Protein AF-A0A958WD25-F1 (afdb_monomer_lite)

Radius of gyration: 37.06 Å; chains: 1; bounding box: 104×36×91 Å

Sequence (159 aa):
MLRLSLKPQLQIPRFRPNVIAIINFVALLALTCYFSIAQYRATADREFLMAQALVNEARTDIQEAISYSISATELLSFFVQEDDDALTEFDSMAKRILKVQKHIDALQLLPDGVICCVYPLEGNQSVVGYNILEDPNHRKDALQAIGRKQLFFSGPLTL

pLDDT: mean 87.47, std 11.82, range [40.22, 96.31]

Secondary structure (DSSP, 8-state):
-----PPPP-------HHHHHHHHHHHHHHHHHHHHHHHHHHHHHHHHHHHHHHHHHHHHHHHHHHHHHHHHHHHHHHHHHH-TTTTTSHHHHHHHHHHH-TT-S-EEE-GGGB--EEES-TTTGGGTT-BTTT-HHHHHHHHHHHHHTS---------

Foldseek 3Di:
DDDDDDDDDPPPPPPDPVVVVVVVVVVVVVVVVVVVVVVVVVVVVVVVVVVVVVVVVVVVLVVLLVVLVQVLVVQLVVLVVPDPCCLVCVAVSQVVSCVVRVNDPKDFDQVVQATCDMPPCVVVVVRHRPRQCPDPVRNVQVVVCVVVVDDGDDDDDDD

Structure (mmCIF, N/CA/C/O backbone):
data_AF-A0A958WD25-F1
#
_entry.id   AF-A0A958WD25-F1
#
loop_
_atom_site.group_PDB
_atom_site.id
_atom_site.type_symbol
_atom_site.label_atom_id
_atom_site.label_alt_id
_atom_site.label_comp_id
_atom_site.label_asym_id
_atom_site.label_entity_id
_atom_site.label_seq_id
_atom_site.pdbx_PDB_ins_code
_atom_site.Cartn_x
_atom_site.Cartn_y
_atom_site.Cartn_z
_atom_site.occupancy
_atom_site.B_iso_or_equiv
_atom_site.auth_seq_id
_atom_site.auth_comp_id
_atom_site.auth_asym_id
_atom_site.auth_atom_id
_atom_site.pdbx_PDB_model_num
ATOM 1 N N . MET A 1 1 ? 82.375 16.725 -55.576 1.00 43.03 1 MET A N 1
ATOM 2 C CA . MET A 1 1 ? 81.414 17.856 -55.595 1.00 43.03 1 MET A CA 1
ATOM 3 C C . MET A 1 1 ? 80.475 17.578 -56.767 1.00 43.03 1 MET A C 1
ATOM 5 O O . MET A 1 1 ? 80.998 17.459 -57.854 1.00 43.03 1 MET A O 1
ATOM 9 N N . LEU A 1 2 ? 79.176 17.283 -56.682 1.00 41.56 2 LEU A N 1
ATOM 10 C CA . LEU A 1 2 ? 78.090 17.604 -55.751 1.00 41.56 2 LEU A CA 1
ATOM 11 C C . LEU A 1 2 ? 77.167 16.372 -55.561 1.00 41.56 2 LEU A C 1
ATOM 13 O O . LEU A 1 2 ? 77.059 15.530 -56.448 1.00 41.56 2 LEU A O 1
ATOM 17 N N . ARG A 1 3 ? 76.498 16.304 -54.402 1.00 40.22 3 ARG A N 1
ATOM 18 C CA . ARG A 1 3 ? 75.480 15.305 -54.015 1.00 40.22 3 ARG A CA 1
ATOM 19 C C . ARG A 1 3 ? 74.254 15.393 -54.941 1.00 40.22 3 ARG A C 1
ATOM 21 O O . ARG A 1 3 ? 73.832 16.493 -55.265 1.00 40.22 3 ARG A O 1
ATOM 28 N N . LEU A 1 4 ? 73.766 14.300 -55.524 1.00 48.25 4 LEU A N 1
ATOM 29 C CA . LEU A 1 4 ? 73.003 13.175 -54.957 1.00 48.25 4 LEU A CA 1
ATOM 30 C C . LEU A 1 4 ? 71.545 13.514 -54.574 1.00 48.25 4 LEU A C 1
ATOM 32 O O . LEU A 1 4 ? 71.280 14.121 -53.541 1.00 48.25 4 LEU A O 1
ATOM 36 N N . SER A 1 5 ? 70.651 12.927 -55.378 1.00 49.62 5 SER A N 1
ATOM 37 C CA . SER A 1 5 ? 69.355 12.338 -55.017 1.00 49.62 5 SER A CA 1
ATOM 38 C C . SER A 1 5 ? 68.131 13.258 -54.879 1.00 49.62 5 SER A C 1
ATOM 40 O O . SER A 1 5 ? 67.702 13.608 -53.781 1.00 49.62 5 SER A O 1
ATOM 42 N N . LEU A 1 6 ? 67.485 13.550 -56.018 1.00 53.12 6 LEU A N 1
ATOM 43 C CA . LEU A 1 6 ? 66.044 13.813 -56.039 1.00 53.12 6 LEU A CA 1
ATOM 44 C C . LEU A 1 6 ? 65.299 12.493 -55.776 1.00 53.12 6 LEU A C 1
ATOM 46 O O . LEU A 1 6 ? 65.474 11.513 -56.499 1.00 53.12 6 LEU A O 1
ATOM 50 N N . LYS A 1 7 ? 64.482 12.494 -54.716 1.00 56.75 7 LYS A N 1
ATOM 51 C CA . LYS A 1 7 ? 63.591 11.403 -54.291 1.00 56.75 7 LYS A CA 1
ATOM 52 C C . LYS A 1 7 ? 62.716 10.876 -55.443 1.00 56.75 7 LYS A C 1
ATOM 54 O O . LYS A 1 7 ? 62.313 11.659 -56.304 1.00 56.75 7 LYS A O 1
ATOM 59 N N . PRO A 1 8 ? 62.358 9.578 -55.423 1.00 54.41 8 PRO A N 1
ATOM 60 C CA . PRO A 1 8 ? 61.499 8.990 -56.437 1.00 54.41 8 PRO A CA 1
ATOM 61 C C . PRO A 1 8 ? 60.116 9.635 -56.362 1.00 54.41 8 PRO A C 1
ATOM 63 O O . PRO A 1 8 ? 59.574 9.855 -55.276 1.00 54.41 8 PRO A O 1
ATOM 66 N N . GLN A 1 9 ? 59.562 9.956 -57.529 1.00 54.12 9 GLN A N 1
ATOM 67 C CA . GLN A 1 9 ? 58.182 10.398 -57.652 1.00 54.12 9 GLN A CA 1
ATOM 68 C C . GLN A 1 9 ? 57.279 9.341 -57.010 1.00 54.12 9 GLN A C 1
ATOM 70 O O . GLN A 1 9 ? 57.337 8.169 -57.387 1.00 54.12 9 GLN A O 1
ATOM 75 N N . LEU A 1 10 ? 56.471 9.748 -56.025 1.00 56.00 10 LEU A N 1
ATOM 76 C CA . LEU A 1 10 ? 55.397 8.916 -55.497 1.00 56.00 10 LEU A CA 1
ATOM 77 C C . LEU A 1 10 ? 54.502 8.521 -56.677 1.00 56.00 10 LEU A C 1
ATOM 79 O O . LEU A 1 10 ? 53.733 9.338 -57.183 1.00 56.00 10 LEU A O 1
ATOM 83 N N . GLN A 1 11 ? 54.609 7.270 -57.118 1.00 56.62 11 GLN A N 1
ATOM 84 C CA . GLN A 1 11 ? 53.613 6.656 -57.981 1.00 56.62 11 GLN A CA 1
ATOM 85 C C . GLN A 1 11 ? 52.340 6.515 -57.153 1.00 56.62 11 GLN A C 1
ATOM 87 O O . GLN A 1 11 ? 52.151 5.536 -56.436 1.00 56.62 11 GLN A O 1
ATOM 92 N N . ILE A 1 12 ? 51.483 7.534 -57.215 1.00 61.78 12 ILE A N 1
ATOM 93 C CA . ILE A 1 12 ? 50.121 7.421 -56.712 1.00 61.78 12 ILE A CA 1
ATOM 94 C C . ILE A 1 12 ? 49.458 6.357 -57.595 1.00 61.78 12 ILE A C 1
ATOM 96 O O . ILE A 1 12 ? 49.406 6.537 -58.818 1.00 61.78 12 ILE A O 1
ATOM 100 N N . PRO A 1 13 ? 49.013 5.224 -57.031 1.00 63.22 13 PRO A N 1
ATOM 101 C CA . PRO A 1 13 ? 48.383 4.174 -57.811 1.00 63.22 13 PRO A CA 1
ATOM 102 C C . PRO A 1 13 ? 47.208 4.775 -58.582 1.00 63.22 13 PRO A C 1
ATOM 104 O O . PRO A 1 13 ? 46.351 5.454 -58.015 1.00 63.22 13 PRO A O 1
ATOM 107 N N . ARG A 1 14 ? 47.189 4.550 -59.898 1.00 65.25 14 ARG A N 1
ATOM 108 C CA . ARG A 1 14 ? 46.168 5.047 -60.828 1.00 65.25 14 ARG A CA 1
ATOM 109 C C . ARG A 1 14 ? 44.884 4.235 -60.645 1.00 65.25 14 ARG A C 1
ATOM 111 O O . ARG A 1 14 ? 44.474 3.475 -61.519 1.00 65.25 14 ARG A O 1
ATOM 118 N N . PHE A 1 15 ? 44.286 4.340 -59.462 1.00 62.81 15 PHE A N 1
ATOM 119 C CA . PHE A 1 15 ? 43.002 3.734 -59.154 1.00 62.81 15 PHE A CA 1
ATOM 120 C C . PHE A 1 15 ? 41.943 4.346 -60.065 1.00 62.81 15 PHE A C 1
ATOM 122 O O . PHE A 1 15 ? 41.863 5.564 -60.233 1.00 62.81 15 PHE A O 1
ATOM 129 N N . ARG A 1 16 ? 41.132 3.488 -60.690 1.00 80.25 16 ARG A N 1
ATOM 130 C CA . ARG A 1 16 ? 39.997 3.946 -61.490 1.00 80.25 16 ARG A CA 1
ATOM 131 C C . ARG A 1 16 ? 39.049 4.720 -60.563 1.00 80.25 16 ARG A C 1
ATOM 133 O O . ARG A 1 16 ? 38.659 4.155 -59.541 1.00 80.25 16 ARG A O 1
ATOM 140 N N . PRO A 1 17 ? 38.655 5.960 -60.901 1.00 83.69 17 PRO A N 1
ATOM 141 C CA . PRO A 1 17 ? 37.882 6.829 -60.005 1.00 83.69 17 PRO A CA 1
ATOM 142 C C . PRO A 1 17 ? 36.583 6.168 -59.516 1.00 83.69 17 PRO A C 1
ATOM 144 O O . PRO A 1 17 ? 36.199 6.322 -58.360 1.00 83.69 17 PRO A O 1
ATOM 147 N N . ASN A 1 18 ? 35.975 5.325 -60.353 1.00 85.38 18 ASN A N 1
ATOM 148 C CA . ASN A 1 18 ? 34.765 4.574 -60.021 1.00 85.38 18 ASN A CA 1
ATOM 149 C C . ASN A 1 18 ? 34.967 3.577 -58.863 1.00 85.38 18 ASN A C 1
ATOM 151 O O . ASN A 1 18 ? 34.045 3.348 -58.090 1.00 85.38 18 ASN A O 1
ATOM 155 N N . VAL A 1 19 ? 36.163 2.996 -58.709 1.00 89.06 19 VAL A N 1
ATOM 156 C CA . VAL A 1 19 ? 36.453 2.015 -57.646 1.00 89.06 19 VAL A CA 1
ATOM 157 C C . VAL A 1 19 ? 36.514 2.699 -56.281 1.00 89.06 19 VAL A C 1
ATOM 159 O O . VAL A 1 19 ? 35.949 2.192 -55.317 1.00 89.06 19 VAL A O 1
ATOM 162 N N . ILE A 1 20 ? 37.138 3.878 -56.203 1.00 89.25 20 ILE A N 1
ATOM 163 C CA . ILE A 1 20 ? 37.217 4.666 -54.963 1.00 89.25 20 ILE A CA 1
ATOM 164 C C . ILE A 1 20 ? 35.813 5.108 -54.527 1.00 89.25 20 ILE A C 1
ATOM 166 O O . ILE A 1 20 ? 35.475 5.011 -53.349 1.00 89.25 20 ILE A O 1
ATOM 170 N N . ALA A 1 21 ? 34.975 5.531 -55.480 1.00 90.12 21 ALA A N 1
ATOM 171 C CA . ALA A 1 21 ? 33.593 5.917 -55.208 1.00 90.12 21 ALA A CA 1
ATOM 172 C C . ALA A 1 21 ? 32.761 4.752 -54.646 1.00 90.12 21 ALA A C 1
ATOM 174 O O . ALA A 1 21 ? 32.042 4.939 -53.667 1.00 90.12 21 ALA A O 1
ATOM 175 N N . ILE A 1 22 ? 32.900 3.546 -55.212 1.00 94.25 22 ILE A N 1
ATOM 176 C CA . ILE A 1 22 ? 32.208 2.345 -54.719 1.00 94.25 22 ILE A CA 1
ATOM 177 C C . ILE A 1 22 ? 32.667 1.995 -53.301 1.00 94.25 22 ILE A C 1
ATOM 179 O O . ILE A 1 22 ? 31.828 1.746 -52.442 1.00 94.25 22 ILE A O 1
ATOM 183 N N . ILE A 1 23 ? 33.976 2.016 -53.029 1.00 93.69 23 ILE A N 1
ATOM 184 C CA . ILE A 1 23 ? 34.504 1.722 -51.687 1.00 93.69 23 ILE A CA 1
ATOM 185 C C . ILE A 1 23 ? 33.957 2.721 -50.665 1.00 93.69 23 ILE A C 1
ATOM 187 O O . ILE A 1 23 ? 33.486 2.312 -49.607 1.00 93.69 23 ILE A O 1
ATOM 191 N N . ASN A 1 24 ? 33.968 4.016 -50.990 1.00 93.94 24 ASN A N 1
ATOM 192 C CA . ASN A 1 24 ? 33.431 5.045 -50.104 1.00 93.94 24 ASN A CA 1
ATOM 193 C C . ASN A 1 24 ? 31.926 4.857 -49.860 1.00 93.94 24 ASN A C 1
ATOM 195 O O . ASN A 1 24 ? 31.469 4.929 -48.724 1.00 93.94 24 ASN A O 1
ATOM 199 N N . PHE A 1 25 ? 31.160 4.556 -50.911 1.00 95.12 25 PHE A N 1
ATOM 200 C CA . PHE A 1 25 ? 29.731 4.281 -50.794 1.00 95.12 25 PHE A CA 1
ATOM 201 C C . PHE A 1 25 ? 29.451 3.074 -49.888 1.00 95.12 25 PHE A C 1
ATOM 203 O O . PHE A 1 25 ? 28.624 3.166 -48.985 1.00 95.12 25 PHE A O 1
ATOM 210 N N . VAL A 1 26 ? 30.178 1.968 -50.073 1.00 96.31 26 VAL A N 1
ATOM 211 C CA . VAL A 1 26 ? 30.036 0.761 -49.243 1.00 96.31 26 VAL A CA 1
ATOM 212 C C . VAL A 1 26 ? 30.446 1.031 -47.794 1.00 96.31 26 VAL A C 1
ATOM 214 O O . VAL A 1 26 ? 29.763 0.574 -46.882 1.00 96.31 26 VAL A O 1
ATOM 217 N N . ALA A 1 27 ? 31.509 1.804 -47.561 1.00 95.56 27 ALA A N 1
ATOM 218 C CA . ALA A 1 27 ? 31.947 2.168 -46.215 1.00 95.56 27 ALA A CA 1
ATOM 219 C C . ALA A 1 27 ? 30.899 3.022 -45.480 1.00 95.56 27 ALA A C 1
ATOM 221 O O . ALA A 1 27 ? 30.571 2.739 -44.327 1.00 95.56 27 ALA A O 1
ATOM 222 N N . LEU A 1 28 ? 30.325 4.023 -46.156 1.00 95.69 28 LEU A N 1
ATOM 223 C CA . LEU A 1 28 ? 29.243 4.844 -45.605 1.00 95.69 28 LEU A CA 1
ATOM 224 C C . LEU A 1 28 ? 27.984 4.008 -45.334 1.00 95.69 28 LEU A C 1
ATOM 226 O O . LEU A 1 28 ? 27.371 4.135 -44.272 1.00 95.69 28 LEU A O 1
ATOM 230 N N . LEU A 1 29 ? 27.625 3.105 -46.249 1.00 96.06 29 LEU A N 1
ATOM 231 C CA . LEU A 1 29 ? 26.484 2.207 -46.078 1.00 96.06 29 LEU A CA 1
ATOM 232 C C . LEU A 1 29 ? 26.690 1.268 -44.882 1.00 96.06 29 LEU A C 1
ATOM 234 O O . LEU A 1 29 ? 25.804 1.145 -44.040 1.00 96.06 29 LEU A O 1
ATOM 238 N N . ALA A 1 30 ? 27.872 0.667 -44.741 1.00 95.88 30 ALA A N 1
ATOM 239 C CA . ALA A 1 30 ? 28.193 -0.191 -43.605 1.00 95.88 30 ALA A CA 1
ATOM 240 C C . ALA A 1 30 ? 28.126 0.569 -42.270 1.00 95.88 30 ALA A C 1
ATOM 242 O O . ALA A 1 30 ? 27.564 0.057 -41.303 1.00 95.88 30 ALA A O 1
ATOM 243 N N . LEU A 1 31 ? 28.630 1.807 -42.226 1.00 96.25 31 LEU A N 1
ATOM 244 C CA . LEU A 1 31 ? 28.580 2.648 -41.030 1.00 96.25 31 LEU A CA 1
ATOM 245 C C . LEU A 1 31 ? 27.133 2.978 -40.634 1.00 96.25 31 LEU A C 1
ATOM 247 O O . LEU A 1 31 ? 26.758 2.816 -39.474 1.00 96.25 31 LEU A O 1
ATOM 251 N N . THR A 1 32 ? 26.305 3.407 -41.591 1.00 95.12 32 THR A N 1
ATOM 252 C CA . THR A 1 32 ? 24.884 3.706 -41.332 1.00 95.12 32 THR A CA 1
ATOM 253 C C . THR A 1 32 ? 24.108 2.466 -40.893 1.00 95.12 32 THR A C 1
ATOM 255 O O . THR A 1 32 ? 23.334 2.542 -39.941 1.00 95.12 32 THR A O 1
ATOM 258 N N . CYS A 1 33 ? 24.364 1.311 -41.513 1.00 95.50 33 CYS A N 1
ATOM 259 C CA . CYS A 1 33 ? 23.768 0.038 -41.119 1.00 95.50 33 CYS A CA 1
ATOM 260 C C . CYS A 1 33 ? 24.174 -0.353 -39.690 1.00 95.50 33 CYS A C 1
ATOM 262 O O . CYS A 1 33 ? 23.315 -0.693 -38.877 1.00 95.50 33 CYS A O 1
ATOM 264 N N . TYR A 1 34 ? 25.458 -0.212 -39.346 1.00 96.12 34 TYR A N 1
ATOM 265 C CA . TYR A 1 34 ? 25.959 -0.461 -37.996 1.00 96.12 34 TYR A CA 1
ATOM 266 C C . TYR A 1 34 ? 25.281 0.439 -36.954 1.00 96.12 34 TYR A C 1
ATOM 268 O O . TYR A 1 34 ? 24.759 -0.065 -35.959 1.00 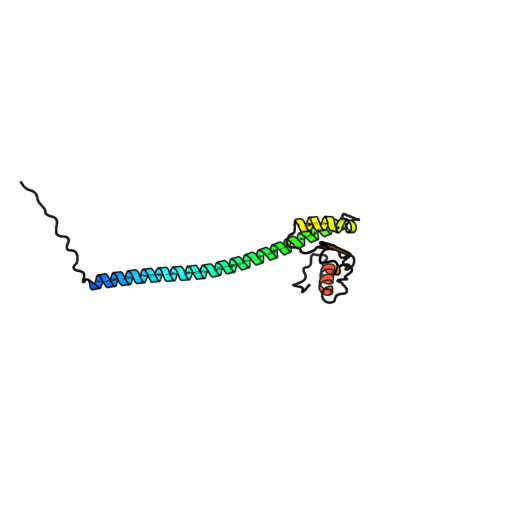96.12 34 TYR A O 1
ATOM 276 N N . PHE A 1 35 ? 25.221 1.755 -37.194 1.00 95.31 35 PHE A N 1
ATOM 277 C CA . PHE A 1 35 ? 24.535 2.687 -36.294 1.00 95.31 35 PHE A CA 1
ATOM 278 C C . PHE A 1 35 ? 23.040 2.386 -36.174 1.00 95.31 35 PHE A C 1
ATOM 280 O O . PHE A 1 35 ? 22.500 2.451 -35.072 1.00 95.31 35 PHE A O 1
ATOM 287 N N . SER A 1 36 ? 22.374 2.032 -37.275 1.00 93.06 36 SER A N 1
ATOM 288 C CA . SER A 1 36 ? 20.948 1.697 -37.277 1.00 93.06 36 SER A CA 1
ATOM 289 C C . SER A 1 36 ? 20.655 0.456 -36.429 1.00 93.06 36 SER A C 1
ATOM 291 O O . SER A 1 36 ? 19.761 0.494 -35.585 1.00 93.06 36 SER A O 1
ATOM 293 N N . ILE A 1 37 ? 21.457 -0.607 -36.562 1.00 93.44 37 ILE A N 1
ATOM 294 C CA . ILE A 1 37 ? 21.327 -1.819 -35.740 1.00 93.44 37 ILE A CA 1
ATOM 295 C C . ILE A 1 37 ? 21.628 -1.510 -34.271 1.00 93.44 37 ILE A C 1
ATOM 297 O O . ILE A 1 37 ? 20.886 -1.940 -33.390 1.00 93.44 37 ILE A O 1
ATOM 301 N N . ALA A 1 38 ? 22.694 -0.756 -33.987 1.00 92.56 38 ALA A N 1
ATOM 302 C CA . ALA A 1 38 ? 23.051 -0.381 -32.622 1.00 92.56 38 ALA A CA 1
ATOM 303 C C . ALA A 1 38 ? 21.934 0.426 -31.940 1.00 92.56 38 ALA A C 1
ATOM 305 O O . ALA A 1 38 ? 21.588 0.141 -30.794 1.00 92.56 38 ALA A O 1
ATOM 306 N N . GLN A 1 39 ? 21.327 1.383 -32.650 1.00 91.75 39 GLN A N 1
ATOM 307 C CA . GLN A 1 39 ? 20.189 2.142 -32.135 1.00 91.75 39 GLN A CA 1
ATOM 308 C C . GLN A 1 39 ? 18.950 1.271 -31.936 1.00 91.75 39 GLN A C 1
ATOM 310 O O . GLN A 1 39 ? 18.317 1.368 -30.892 1.00 91.75 39 GLN A O 1
ATOM 315 N N . TYR A 1 40 ? 18.628 0.392 -32.888 1.00 91.62 40 TYR A N 1
ATOM 316 C CA . TYR A 1 40 ? 17.490 -0.519 -32.759 1.00 91.62 40 TYR A CA 1
ATOM 317 C C . TYR A 1 40 ? 17.610 -1.404 -31.510 1.00 91.62 40 TYR A C 1
ATOM 319 O O . TYR A 1 40 ? 16.665 -1.509 -30.731 1.00 91.62 40 TYR A O 1
ATOM 327 N N . ARG A 1 41 ? 18.797 -1.981 -31.275 1.00 89.12 41 ARG A N 1
ATOM 328 C CA . ARG A 1 41 ? 19.069 -2.790 -30.075 1.00 89.12 41 ARG A CA 1
ATOM 329 C C . ARG A 1 41 ? 18.946 -1.961 -28.798 1.00 89.12 41 ARG A C 1
ATOM 331 O O . ARG A 1 41 ? 18.273 -2.387 -27.871 1.00 89.12 41 ARG A O 1
ATOM 338 N N . ALA A 1 42 ? 19.512 -0.752 -28.783 1.00 90.00 42 ALA A N 1
ATOM 339 C CA . ALA A 1 42 ? 19.423 0.139 -27.629 1.00 90.00 42 ALA A CA 1
ATOM 340 C C . ALA A 1 42 ? 17.976 0.541 -27.293 1.00 90.00 42 ALA A C 1
ATOM 342 O O . ALA A 1 42 ? 17.642 0.679 -26.119 1.00 90.00 42 ALA A O 1
ATOM 343 N N . THR A 1 43 ? 17.114 0.733 -28.294 1.00 89.06 43 THR A N 1
ATOM 344 C CA . THR A 1 43 ? 15.693 1.034 -28.068 1.00 89.06 43 THR A CA 1
ATOM 345 C C . THR A 1 43 ? 14.953 -0.171 -27.494 1.00 89.06 43 THR A C 1
ATOM 347 O O . THR A 1 43 ? 14.255 -0.018 -26.497 1.00 89.06 43 THR A O 1
ATOM 350 N N . ALA A 1 44 ? 15.162 -1.367 -28.051 1.00 90.75 44 ALA A N 1
ATOM 351 C CA . ALA A 1 44 ? 14.547 -2.592 -27.537 1.00 90.75 44 ALA A CA 1
ATOM 352 C C . ALA A 1 44 ? 14.958 -2.882 -26.078 1.00 90.75 44 ALA A C 1
ATOM 354 O O . ALA A 1 44 ? 14.112 -3.196 -25.241 1.00 90.75 44 ALA A O 1
ATOM 355 N N . ASP A 1 45 ? 16.240 -2.700 -25.747 1.00 91.31 45 ASP A N 1
ATOM 356 C CA . ASP A 1 45 ? 16.739 -2.872 -24.378 1.00 91.31 45 ASP A CA 1
ATOM 357 C C . ASP A 1 45 ? 16.133 -1.834 -23.419 1.00 91.31 45 ASP A C 1
ATOM 359 O O . ASP A 1 45 ? 15.798 -2.156 -22.280 1.00 91.31 45 ASP A O 1
ATOM 363 N N . ARG A 1 46 ? 15.942 -0.586 -23.872 1.00 90.44 46 ARG A N 1
ATOM 364 C CA . ARG A 1 46 ? 15.305 0.469 -23.066 1.00 90.44 46 ARG A CA 1
ATOM 365 C C . ARG A 1 46 ? 13.857 0.148 -22.733 1.00 90.44 46 ARG A C 1
ATOM 367 O O . ARG A 1 46 ? 13.476 0.315 -21.580 1.00 90.44 46 ARG A O 1
ATOM 374 N N . GLU A 1 47 ? 13.071 -0.312 -23.702 1.00 91.69 47 GLU A N 1
ATOM 375 C CA . GLU A 1 47 ? 11.675 -0.698 -23.461 1.00 91.69 47 GLU A CA 1
ATOM 376 C C . GLU A 1 47 ? 11.586 -1.820 -22.422 1.00 91.69 47 GLU A C 1
ATOM 378 O O . GLU A 1 47 ? 10.799 -1.741 -21.478 1.00 91.69 47 GLU A O 1
ATOM 383 N N . PHE A 1 48 ? 12.459 -2.823 -22.532 1.00 90.88 48 PHE A N 1
ATOM 384 C CA . PHE A 1 48 ? 12.525 -3.919 -21.571 1.00 90.88 48 PHE A CA 1
ATOM 385 C C . PHE A 1 48 ? 12.937 -3.455 -20.165 1.00 90.88 48 PHE A C 1
ATOM 387 O O . PHE A 1 48 ? 12.365 -3.902 -19.169 1.00 90.88 48 PHE A O 1
ATOM 394 N N . LEU A 1 49 ? 13.905 -2.539 -20.064 1.00 93.25 49 LEU A N 1
ATOM 395 C CA . LEU A 1 49 ? 14.321 -1.953 -18.788 1.00 93.25 49 LEU A CA 1
ATOM 396 C C . LEU A 1 49 ? 13.217 -1.095 -18.160 1.00 93.25 49 LEU A C 1
ATOM 398 O O . LEU A 1 49 ? 13.014 -1.176 -16.952 1.00 93.25 49 LEU A O 1
ATOM 402 N N . MET A 1 50 ? 12.480 -0.315 -18.955 1.00 94.00 50 MET A N 1
ATOM 403 C CA . MET A 1 50 ? 11.337 0.471 -18.474 1.00 94.00 50 MET A CA 1
ATOM 404 C C . MET A 1 50 ? 10.213 -0.431 -17.960 1.00 94.00 50 MET A C 1
ATOM 406 O O . MET A 1 50 ? 9.687 -0.192 -16.876 1.00 94.00 50 MET A O 1
ATOM 410 N N . ALA A 1 51 ? 9.884 -1.500 -18.690 1.00 93.19 51 ALA A N 1
ATOM 411 C CA . ALA A 1 51 ? 8.888 -2.472 -18.251 1.00 93.19 51 ALA A CA 1
ATOM 412 C C . ALA A 1 51 ? 9.292 -3.144 -16.928 1.00 93.19 51 ALA A C 1
ATOM 414 O O . ALA A 1 51 ? 8.471 -3.278 -16.023 1.00 93.19 51 ALA A O 1
ATOM 415 N N . GLN A 1 52 ? 10.565 -3.522 -16.778 1.00 95.00 52 GLN A N 1
ATOM 416 C CA . GLN A 1 52 ? 11.073 -4.056 -15.512 1.00 95.00 52 GLN A CA 1
ATOM 417 C C . GLN A 1 52 ? 11.049 -3.030 -14.382 1.00 95.00 52 GLN A C 1
ATOM 419 O O . GLN A 1 52 ? 10.700 -3.388 -13.261 1.00 95.00 52 GLN A O 1
ATOM 424 N N . ALA A 1 53 ? 11.413 -1.776 -14.658 1.00 95.12 53 ALA A N 1
ATOM 425 C CA . ALA A 1 53 ? 11.369 -0.710 -13.666 1.00 95.12 53 ALA A CA 1
ATOM 426 C C . ALA A 1 53 ? 9.944 -0.530 -13.129 1.00 95.12 53 ALA A C 1
ATOM 428 O O . ALA A 1 53 ? 9.762 -0.564 -11.918 1.00 95.12 53 ALA A O 1
ATOM 429 N N . LEU A 1 54 ? 8.943 -0.486 -14.015 1.00 95.12 54 LEU A N 1
ATOM 430 C CA . LEU A 1 54 ? 7.533 -0.388 -13.635 1.00 95.12 54 LEU A CA 1
ATOM 431 C C . LEU A 1 54 ? 7.071 -1.580 -12.781 1.00 95.12 54 LEU A C 1
ATOM 433 O O . LEU A 1 54 ? 6.381 -1.410 -11.782 1.00 95.12 54 LEU A O 1
ATOM 437 N N . VAL A 1 55 ? 7.465 -2.803 -13.151 1.00 95.69 55 VAL A N 1
ATOM 438 C CA . VAL A 1 55 ? 7.129 -4.005 -12.368 1.00 95.69 55 VAL A CA 1
ATOM 439 C C . VAL A 1 55 ? 7.802 -3.985 -10.995 1.00 95.69 55 VAL A C 1
ATOM 441 O O . VAL A 1 55 ? 7.195 -4.404 -10.012 1.00 95.69 55 VAL A O 1
ATOM 444 N N . ASN A 1 56 ? 9.049 -3.524 -10.908 1.00 95.56 56 ASN A N 1
ATOM 445 C CA . ASN A 1 56 ? 9.777 -3.438 -9.645 1.00 95.56 56 ASN A CA 1
ATOM 446 C C . ASN A 1 56 ? 9.228 -2.335 -8.737 1.00 95.56 56 ASN A C 1
ATOM 448 O O . ASN A 1 56 ? 9.151 -2.545 -7.530 1.00 95.56 56 ASN A O 1
ATOM 452 N N . GLU A 1 57 ? 8.820 -1.205 -9.308 1.00 95.19 57 GLU A N 1
ATOM 453 C CA . GLU A 1 57 ? 8.129 -0.126 -8.601 1.00 95.19 57 GLU A CA 1
ATOM 454 C C . GLU A 1 57 ? 6.820 -0.648 -8.004 1.00 95.19 57 GLU A C 1
ATOM 456 O O . GLU A 1 57 ? 6.688 -0.689 -6.787 1.00 95.19 57 GLU A O 1
ATOM 461 N N . ALA A 1 58 ? 5.947 -1.244 -8.824 1.00 92.50 58 ALA A N 1
ATOM 462 C CA . ALA A 1 58 ? 4.694 -1.829 -8.344 1.00 92.50 58 ALA A CA 1
ATOM 463 C C . ALA A 1 58 ? 4.903 -2.915 -7.269 1.00 92.50 58 ALA A C 1
ATOM 465 O O . ALA A 1 58 ? 4.137 -3.017 -6.312 1.00 92.50 58 ALA A O 1
ATOM 466 N N . ARG A 1 59 ? 5.950 -3.744 -7.399 1.00 94.56 59 ARG A N 1
ATOM 467 C CA . ARG A 1 59 ? 6.323 -4.717 -6.357 1.00 94.56 59 ARG A CA 1
ATOM 468 C C . ARG A 1 59 ? 6.735 -4.038 -5.057 1.00 94.56 59 ARG A C 1
ATOM 470 O O . ARG A 1 59 ? 6.386 -4.540 -3.993 1.00 94.56 59 ARG A O 1
ATOM 477 N N . THR A 1 60 ? 7.499 -2.956 -5.151 1.00 93.56 60 THR A N 1
ATOM 478 C CA . THR A 1 60 ? 7.967 -2.194 -3.990 1.00 93.56 60 THR A CA 1
ATOM 479 C C . THR A 1 60 ? 6.783 -1.564 -3.274 1.00 93.56 60 THR A C 1
ATOM 481 O O . THR A 1 60 ? 6.634 -1.793 -2.078 1.00 93.56 60 THR A O 1
ATOM 484 N N . ASP A 1 61 ? 5.875 -0.920 -4.006 1.00 90.44 61 ASP A N 1
ATOM 485 C CA . ASP A 1 61 ? 4.673 -0.295 -3.445 1.00 90.44 61 ASP A CA 1
ATOM 486 C C . ASP A 1 61 ? 3.800 -1.307 -2.690 1.00 90.44 61 ASP A C 1
ATOM 488 O O . ASP A 1 61 ? 3.377 -1.065 -1.560 1.00 90.44 61 ASP A O 1
ATOM 492 N N . ILE A 1 62 ? 3.570 -2.488 -3.278 1.00 90.38 62 ILE A N 1
ATOM 493 C CA . ILE A 1 62 ? 2.804 -3.562 -2.626 1.00 90.38 62 ILE A CA 1
ATOM 494 C C . ILE A 1 62 ? 3.519 -4.056 -1.364 1.00 90.38 62 ILE A C 1
ATOM 496 O O . ILE A 1 62 ? 2.884 -4.259 -0.327 1.00 90.38 62 ILE A O 1
ATOM 500 N N . GLN A 1 63 ? 4.834 -4.270 -1.437 1.00 91.81 63 GLN A N 1
ATOM 501 C CA . GLN A 1 63 ? 5.616 -4.754 -0.301 1.00 91.81 63 GLN A CA 1
ATOM 502 C C . GLN A 1 63 ? 5.616 -3.743 0.851 1.00 91.81 63 GLN A C 1
ATOM 504 O O . GLN A 1 63 ? 5.491 -4.134 2.014 1.00 91.81 63 GLN A O 1
ATOM 509 N N . GLU A 1 64 ? 5.732 -2.456 0.531 1.00 90.06 64 GLU A N 1
ATOM 510 C CA . GLU A 1 64 ? 5.638 -1.364 1.491 1.00 90.06 64 GLU A CA 1
ATOM 511 C C . GLU A 1 64 ? 4.250 -1.311 2.124 1.00 90.06 64 GLU A C 1
ATOM 513 O O . GLU A 1 64 ? 4.152 -1.343 3.349 1.00 90.06 64 GLU A O 1
ATOM 518 N N . ALA A 1 65 ? 3.178 -1.326 1.326 1.00 88.31 65 ALA A N 1
ATOM 519 C CA . ALA A 1 65 ? 1.806 -1.322 1.829 1.00 88.31 65 ALA A CA 1
ATOM 520 C C . ALA A 1 65 ? 1.555 -2.476 2.814 1.00 88.31 65 ALA A C 1
ATOM 522 O O . ALA A 1 65 ? 1.084 -2.244 3.927 1.00 88.31 65 ALA A O 1
ATOM 523 N N . ILE A 1 66 ? 1.963 -3.701 2.465 1.00 89.94 66 ILE A N 1
ATOM 524 C CA . ILE A 1 66 ? 1.844 -4.872 3.347 1.00 89.94 66 ILE A CA 1
ATOM 525 C C . ILE A 1 66 ? 2.642 -4.668 4.640 1.00 89.94 66 ILE A C 1
ATOM 527 O O . ILE A 1 66 ? 2.119 -4.897 5.733 1.00 89.94 66 ILE A O 1
ATOM 531 N N . SER A 1 67 ? 3.901 -4.234 4.532 1.00 91.00 67 SER A N 1
ATOM 532 C CA . SER A 1 67 ? 4.768 -3.993 5.690 1.00 91.00 67 SER A CA 1
ATOM 533 C C . SER A 1 67 ? 4.169 -2.950 6.635 1.00 91.00 67 SER A C 1
ATOM 535 O O . SER A 1 67 ? 4.184 -3.125 7.854 1.00 91.00 67 SER A O 1
ATOM 537 N N . TYR A 1 68 ? 3.608 -1.880 6.080 1.00 90.25 68 TYR A N 1
ATOM 538 C CA . TYR A 1 68 ? 2.974 -0.818 6.845 1.00 90.25 68 TYR A CA 1
ATOM 539 C C . TYR A 1 68 ? 1.676 -1.274 7.509 1.00 90.25 68 TYR A C 1
ATOM 541 O O . TYR A 1 68 ? 1.477 -0.968 8.686 1.00 90.25 68 TYR A O 1
ATOM 549 N N . SER A 1 69 ? 0.836 -2.057 6.824 1.00 90.06 69 SER A N 1
ATOM 550 C CA . SER A 1 69 ? -0.366 -2.656 7.420 1.00 90.06 69 SER A CA 1
ATOM 551 C C . SER A 1 69 ? -0.033 -3.600 8.576 1.00 90.06 69 SER A C 1
ATOM 553 O O . SER A 1 69 ? -0.718 -3.558 9.600 1.00 90.06 69 SER A O 1
ATOM 555 N N . ILE A 1 70 ? 1.032 -4.407 8.457 1.00 90.94 70 ILE A N 1
ATOM 556 C CA . ILE A 1 70 ? 1.523 -5.257 9.555 1.00 90.94 70 ILE A CA 1
ATOM 557 C C . ILE A 1 70 ? 1.887 -4.386 10.756 1.00 90.94 70 ILE A C 1
ATOM 559 O O . ILE A 1 70 ? 1.310 -4.547 11.829 1.00 90.94 70 ILE A O 1
ATOM 563 N N . SER A 1 71 ? 2.788 -3.421 10.562 1.00 91.69 71 SER A N 1
ATOM 564 C CA . SER A 1 71 ? 3.267 -2.565 11.651 1.00 91.69 71 SER A CA 1
ATOM 565 C C . SER A 1 71 ? 2.139 -1.764 12.306 1.00 91.69 71 SER A C 1
ATOM 567 O O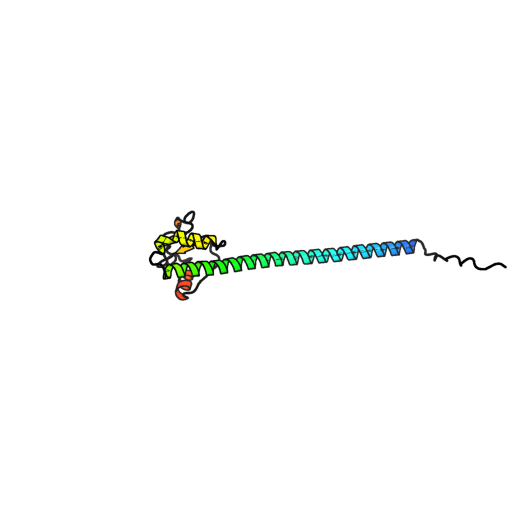 . SER A 1 71 ? 2.097 -1.645 13.526 1.00 91.69 71 SER A O 1
ATOM 569 N N . ALA A 1 72 ? 1.202 -1.224 11.523 1.00 91.69 72 ALA A N 1
ATOM 570 C CA . ALA A 1 72 ? 0.050 -0.498 12.051 1.00 91.69 72 ALA A CA 1
ATOM 571 C C . ALA A 1 72 ? -0.846 -1.389 12.919 1.00 91.69 72 ALA A C 1
ATOM 573 O O . ALA A 1 72 ? -1.265 -0.970 13.997 1.00 91.69 72 ALA A O 1
ATOM 574 N N . THR A 1 73 ? -1.111 -2.618 12.469 1.00 90.50 73 THR A N 1
ATOM 575 C CA . THR A 1 73 ? -1.959 -3.567 13.202 1.00 90.50 73 THR A CA 1
ATOM 576 C C . THR A 1 73 ? -1.278 -4.059 14.476 1.00 90.50 73 THR A C 1
ATOM 578 O O . THR A 1 73 ? -1.933 -4.184 15.506 1.00 90.50 73 THR A O 1
ATOM 581 N N . GLU A 1 74 ? 0.034 -4.301 14.445 1.00 90.31 74 GLU A N 1
ATOM 582 C CA . GLU A 1 74 ? 0.810 -4.673 15.635 1.00 90.31 74 GLU A CA 1
ATOM 583 C C . GLU A 1 74 ? 0.815 -3.557 16.681 1.00 90.31 74 GLU A C 1
ATOM 585 O O . GLU A 1 74 ? 0.558 -3.819 17.855 1.00 90.31 74 GLU A O 1
ATOM 590 N N . LEU A 1 75 ? 1.039 -2.309 16.257 1.00 90.38 75 LEU A N 1
ATOM 591 C CA . LEU A 1 75 ? 0.959 -1.151 17.146 1.00 90.38 75 LEU A CA 1
ATOM 592 C C . LEU A 1 75 ? -0.440 -1.024 17.749 1.00 90.38 75 LEU A C 1
ATOM 594 O O . LEU A 1 75 ? -0.561 -0.900 18.964 1.00 90.38 75 LEU A O 1
ATOM 598 N N . LEU A 1 76 ? -1.489 -1.111 16.927 1.00 90.31 76 LEU A N 1
ATOM 599 C CA . LEU A 1 76 ? -2.870 -1.072 17.404 1.00 90.31 76 LEU A CA 1
ATOM 600 C C . LEU A 1 76 ? -3.144 -2.186 18.421 1.00 90.31 76 LEU A C 1
ATOM 602 O O . LEU A 1 76 ? -3.719 -1.931 19.474 1.00 90.31 76 LEU A O 1
ATOM 606 N N . SER A 1 77 ? -2.704 -3.408 18.127 1.00 89.62 77 SER A N 1
ATOM 607 C CA . SER A 1 77 ? -2.852 -4.555 19.021 1.00 89.62 77 SER A CA 1
ATOM 608 C C . SER A 1 77 ? -2.139 -4.339 20.354 1.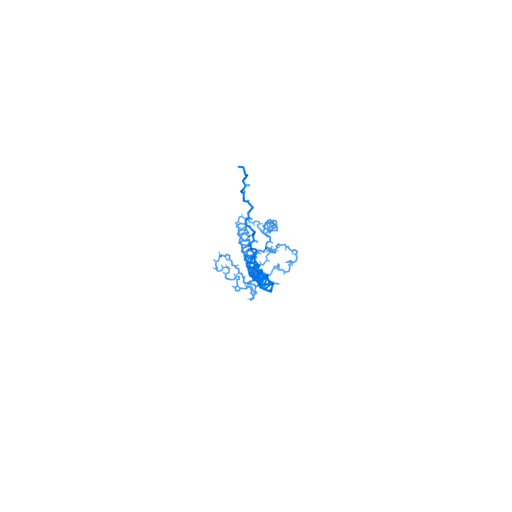00 89.62 77 SER A C 1
ATOM 610 O O . SER A 1 77 ? -2.685 -4.706 21.388 1.00 89.62 77 SER A O 1
ATOM 612 N N . PHE A 1 78 ? -0.934 -3.767 20.342 1.00 89.81 78 PHE A N 1
ATOM 613 C CA . PHE A 1 78 ? -0.199 -3.434 21.561 1.00 89.81 78 PHE A CA 1
ATOM 614 C C . PHE A 1 78 ? -0.960 -2.401 22.400 1.00 89.81 78 PHE A C 1
ATOM 616 O O . PHE A 1 78 ? -1.170 -2.621 23.587 1.00 89.81 78 PHE A O 1
ATOM 623 N N . PHE A 1 79 ? -1.454 -1.326 21.777 1.00 87.88 79 PHE A N 1
ATOM 624 C CA . PHE A 1 79 ? -2.246 -0.309 22.475 1.00 87.88 79 PHE A CA 1
ATOM 625 C C . PHE A 1 79 ? -3.519 -0.882 23.099 1.00 87.88 79 PHE A C 1
ATOM 627 O O . PHE A 1 79 ? -3.798 -0.613 24.258 1.00 87.88 79 PHE A O 1
ATOM 634 N N . VAL A 1 80 ? -4.260 -1.711 22.362 1.00 89.81 80 VAL A N 1
ATOM 635 C CA . VAL A 1 80 ? -5.497 -2.331 22.866 1.00 89.81 80 VAL A CA 1
ATOM 636 C C . VAL A 1 80 ? -5.233 -3.316 24.015 1.00 89.81 80 VAL A C 1
ATOM 638 O O . VAL A 1 80 ? -6.130 -3.570 24.810 1.00 89.81 80 VAL A O 1
ATOM 641 N N . GLN A 1 81 ? -4.032 -3.896 24.105 1.00 88.19 81 GLN A N 1
ATOM 642 C CA . GLN A 1 81 ? -3.673 -4.826 25.183 1.00 88.19 81 GLN A CA 1
ATOM 643 C C . GLN A 1 81 ? -3.148 -4.132 26.445 1.00 88.19 81 GLN A C 1
ATOM 645 O O . GLN A 1 81 ? -3.315 -4.675 27.532 1.00 88.19 81 GLN A O 1
ATOM 650 N N . GLU A 1 82 ? -2.485 -2.985 26.300 1.00 87.00 82 GLU A N 1
ATOM 651 C CA . GLU A 1 82 ? -1.829 -2.275 27.408 1.00 87.00 82 GLU A CA 1
ATOM 652 C C . GLU A 1 82 ? -2.695 -1.168 28.023 1.00 87.00 82 GLU A C 1
ATOM 654 O O . GLU A 1 82 ? -2.451 -0.775 29.163 1.00 87.00 82 GLU A O 1
ATOM 659 N N . ASP A 1 83 ? -3.678 -0.649 27.285 1.00 82.94 83 ASP A N 1
ATOM 660 C CA . ASP A 1 83 ? -4.478 0.504 27.695 1.00 82.94 83 ASP A CA 1
ATOM 661 C C . ASP A 1 83 ? -5.967 0.149 27.814 1.00 82.94 83 ASP A C 1
ATOM 663 O O . ASP A 1 83 ? -6.645 -0.122 26.820 1.00 82.94 83 ASP A O 1
ATOM 667 N N . ASP A 1 84 ? -6.489 0.194 29.042 1.00 78.44 84 ASP A N 1
ATOM 668 C CA . ASP A 1 84 ? -7.914 -0.013 29.323 1.00 78.44 84 ASP A CA 1
ATOM 669 C C . ASP A 1 84 ? -8.795 1.079 28.675 1.00 78.44 84 ASP A C 1
ATOM 671 O O . ASP A 1 84 ? -9.967 0.836 28.372 1.00 78.44 84 ASP A O 1
ATOM 675 N N . ASP A 1 85 ? -8.232 2.262 28.394 1.00 81.69 85 ASP A N 1
ATOM 676 C CA . ASP A 1 85 ? -8.904 3.401 27.762 1.00 81.69 85 ASP A CA 1
ATOM 677 C C . ASP A 1 85 ? -8.687 3.456 26.234 1.00 81.69 85 ASP A C 1
ATOM 679 O O . ASP A 1 85 ? -9.015 4.459 25.589 1.00 81.69 85 ASP A O 1
ATOM 683 N N . ALA A 1 86 ? -8.211 2.368 25.610 1.00 79.38 86 ALA A N 1
ATOM 684 C CA . ALA A 1 86 ? -7.896 2.306 24.176 1.00 79.38 86 ALA A CA 1
ATOM 685 C C . ALA A 1 86 ? -9.040 2.764 23.248 1.00 79.38 86 ALA A C 1
ATOM 687 O O . ALA A 1 86 ? -8.785 3.289 22.163 1.00 79.38 86 ALA A O 1
ATOM 688 N N . LEU A 1 87 ? -10.302 2.592 23.660 1.00 81.94 87 LEU A N 1
ATOM 689 C CA . LEU A 1 87 ? -11.470 3.088 22.920 1.00 81.94 87 LEU A CA 1
ATOM 690 C C . LEU A 1 87 ? -11.594 4.617 22.976 1.00 81.94 87 LEU A C 1
ATOM 692 O O . LEU A 1 87 ? -11.929 5.248 21.975 1.00 81.94 87 LEU A O 1
ATOM 696 N N . THR A 1 88 ? -11.310 5.218 24.130 1.00 86.00 88 THR A N 1
ATOM 697 C CA . THR A 1 88 ? -11.407 6.666 24.353 1.00 86.00 88 THR A CA 1
ATOM 698 C C . THR A 1 88 ? -10.275 7.409 23.643 1.00 86.00 88 THR A C 1
ATOM 700 O O . THR A 1 88 ? -10.491 8.485 23.083 1.00 86.00 88 THR A O 1
ATOM 703 N N . GLU A 1 89 ? -9.072 6.829 23.616 1.00 88.69 89 GLU A N 1
ATOM 704 C CA . GLU A 1 89 ? -7.893 7.431 22.980 1.00 88.69 89 GLU A CA 1
ATOM 705 C C . GLU A 1 89 ? -7.675 7.012 21.514 1.00 88.69 89 GLU A C 1
ATOM 707 O O . GLU A 1 89 ? -6.702 7.450 20.881 1.00 88.69 89 GLU A O 1
ATOM 712 N N . PHE A 1 90 ? -8.590 6.218 20.943 1.00 92.19 90 PHE A N 1
ATOM 713 C CA . PHE A 1 90 ? -8.432 5.601 19.624 1.00 92.19 90 PHE A CA 1
ATOM 714 C C . PHE A 1 90 ? -8.024 6.602 18.535 1.00 92.19 90 PHE A C 1
ATOM 716 O O . PHE A 1 90 ? -7.026 6.393 17.851 1.00 92.19 90 PHE A O 1
ATOM 723 N N . ASP A 1 91 ? -8.732 7.725 18.402 1.00 92.88 91 ASP A N 1
ATOM 724 C CA . ASP A 1 91 ? -8.467 8.725 17.358 1.00 92.88 91 ASP A CA 1
ATOM 725 C C . ASP A 1 91 ? -7.060 9.334 17.459 1.00 92.88 91 ASP A C 1
ATOM 727 O O . ASP A 1 91 ? -6.380 9.541 16.451 1.00 92.88 91 ASP A O 1
ATOM 731 N N . SER A 1 92 ? -6.598 9.624 18.679 1.00 91.94 92 SER A N 1
ATOM 732 C CA . SER A 1 92 ? -5.271 10.203 18.927 1.00 91.94 92 SER A CA 1
ATOM 733 C C . SER A 1 92 ? -4.167 9.224 18.532 1.00 91.94 92 SER A C 1
ATOM 735 O O . SER A 1 92 ? -3.195 9.598 17.865 1.00 91.94 92 SER A O 1
ATOM 737 N N . MET A 1 93 ? -4.335 7.957 18.907 1.00 91.25 93 MET A N 1
ATOM 738 C CA . MET A 1 93 ? -3.407 6.878 18.594 1.00 91.25 93 MET A CA 1
ATOM 739 C C . MET A 1 93 ? -3.432 6.541 17.096 1.00 91.25 93 MET A C 1
ATOM 741 O O . MET A 1 93 ? -2.378 6.561 16.454 1.00 91.25 93 MET 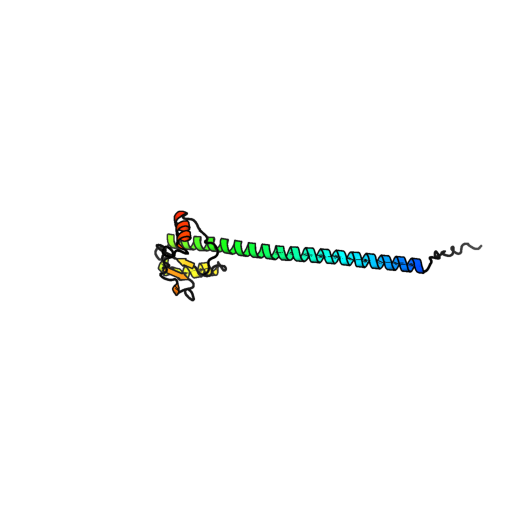A O 1
ATOM 745 N N . ALA A 1 94 ? -4.608 6.360 16.495 1.00 93.25 94 ALA A N 1
ATOM 746 C CA . ALA A 1 94 ? -4.759 6.053 15.076 1.00 93.25 94 ALA A CA 1
ATOM 747 C C . ALA A 1 94 ? -4.170 7.167 14.201 1.00 93.25 94 ALA A C 1
ATOM 749 O O . ALA A 1 94 ? -3.450 6.894 13.240 1.00 93.25 94 ALA A O 1
ATOM 750 N N . LYS A 1 95 ? -4.349 8.435 14.594 1.00 93.12 95 LYS A N 1
ATOM 751 C CA . LYS A 1 95 ? -3.695 9.580 13.948 1.00 93.12 95 LYS A CA 1
ATOM 752 C C . LYS A 1 95 ? -2.172 9.498 13.989 1.00 93.12 95 LYS A C 1
ATOM 754 O O . LYS A 1 95 ? -1.516 9.861 13.013 1.00 93.12 95 LYS A O 1
ATOM 759 N N . ARG A 1 96 ? -1.582 9.056 15.103 1.00 91.31 96 ARG A N 1
ATOM 760 C CA . ARG A 1 96 ? -0.123 8.885 15.225 1.00 91.31 96 ARG A CA 1
ATOM 761 C C . ARG A 1 96 ? 0.377 7.745 14.344 1.00 91.31 96 ARG A C 1
ATOM 763 O O . ARG A 1 96 ? 1.398 7.930 13.686 1.00 91.31 96 ARG A O 1
ATOM 770 N N . ILE A 1 97 ? -0.352 6.629 14.290 1.00 91.50 97 ILE A N 1
ATOM 771 C CA . ILE A 1 97 ? -0.029 5.492 13.420 1.00 91.50 97 ILE A CA 1
ATOM 772 C C . ILE A 1 97 ? -0.093 5.919 11.948 1.00 91.50 97 ILE A C 1
ATOM 774 O O . ILE A 1 97 ? 0.907 5.805 11.239 1.00 91.50 97 ILE A O 1
ATOM 778 N N . LEU A 1 98 ? -1.208 6.506 11.499 1.00 91.44 98 LEU A N 1
ATOM 779 C CA . LEU A 1 98 ? -1.388 6.933 10.104 1.00 91.44 98 LEU A CA 1
ATOM 780 C C . LEU A 1 98 ? -0.425 8.045 9.675 1.00 91.44 98 LEU A C 1
ATOM 782 O O . LEU A 1 98 ? -0.042 8.122 8.512 1.00 91.44 98 LEU A O 1
ATOM 786 N N . LYS A 1 99 ? 0.039 8.892 10.604 1.00 89.00 99 LYS A N 1
ATOM 787 C CA . LYS A 1 99 ? 1.056 9.909 10.287 1.00 89.00 99 LYS A CA 1
ATOM 788 C C . LYS A 1 99 ? 2.376 9.286 9.816 1.00 89.00 99 LYS A C 1
ATOM 790 O O . LYS A 1 99 ? 3.098 9.912 9.040 1.00 89.00 99 LYS A O 1
ATOM 795 N N . VAL A 1 100 ? 2.704 8.093 10.309 1.00 83.62 100 VAL A N 1
ATOM 796 C CA . VAL A 1 100 ? 3.910 7.348 9.922 1.00 83.62 100 VAL A CA 1
ATOM 797 C C . VAL A 1 100 ? 3.617 6.425 8.736 1.00 83.62 100 VAL A C 1
ATOM 799 O O . VAL A 1 100 ? 4.444 6.328 7.833 1.00 83.62 100 VAL A O 1
ATOM 802 N N . GLN A 1 101 ? 2.430 5.812 8.703 1.00 82.50 101 GLN A N 1
ATOM 803 C CA . GLN A 1 101 ? 2.037 4.801 7.720 1.00 82.50 101 GLN A CA 1
ATOM 804 C C . GLN A 1 101 ? 1.161 5.381 6.603 1.00 82.50 101 GLN A C 1
ATOM 806 O O . GLN A 1 101 ? -0.061 5.407 6.700 1.00 82.50 101 GLN A O 1
ATOM 811 N N . LYS A 1 102 ? 1.797 5.831 5.515 1.00 77.12 102 LYS A N 1
ATOM 812 C CA . LYS A 1 102 ? 1.141 6.586 4.426 1.00 77.12 102 LYS A CA 1
ATOM 813 C C . LYS A 1 102 ? 0.269 5.767 3.467 1.00 77.12 102 LYS A C 1
ATOM 815 O O . LYS A 1 102 ? -0.439 6.363 2.667 1.00 77.12 102 LYS A O 1
ATOM 820 N N . HIS A 1 103 ? 0.345 4.440 3.520 1.00 83.94 103 HIS A N 1
ATOM 821 C CA . HIS A 1 103 ? -0.342 3.538 2.585 1.00 83.94 103 HIS A CA 1
ATOM 822 C C . HIS A 1 103 ? -1.642 2.947 3.156 1.00 83.94 103 HIS A C 1
ATOM 824 O O . HIS A 1 103 ? -2.149 1.959 2.633 1.00 83.94 103 HIS A O 1
ATOM 830 N N . ILE A 1 104 ? -2.150 3.503 4.260 1.00 88.62 104 ILE A N 1
ATOM 831 C CA . ILE A 1 104 ? -3.364 3.035 4.932 1.00 88.62 104 ILE A CA 1
ATOM 832 C C . ILE A 1 104 ? -4.386 4.169 4.929 1.00 88.62 104 ILE A C 1
ATOM 834 O O . ILE A 1 104 ? -4.115 5.242 5.465 1.00 88.62 104 ILE A O 1
ATOM 838 N N . ASP A 1 105 ? -5.562 3.908 4.362 1.00 89.44 105 ASP A N 1
ATOM 839 C CA . ASP A 1 105 ? -6.628 4.908 4.251 1.00 89.44 105 ASP A CA 1
ATOM 840 C C . ASP A 1 105 ? -7.352 5.135 5.582 1.00 89.44 105 ASP A C 1
ATOM 842 O O . ASP A 1 105 ? -7.686 6.267 5.930 1.00 89.44 105 ASP A O 1
ATOM 846 N N . ALA A 1 106 ? -7.579 4.059 6.342 1.00 92.00 106 ALA A N 1
ATOM 847 C CA . ALA A 1 106 ? -8.237 4.113 7.639 1.00 92.00 106 ALA A CA 1
ATOM 848 C C . ALA A 1 106 ? -7.783 2.981 8.572 1.00 92.00 106 ALA A C 1
ATOM 850 O O . ALA A 1 106 ? -7.473 1.874 8.133 1.00 92.00 106 ALA A O 1
ATOM 851 N N . LEU A 1 107 ? -7.800 3.252 9.878 1.00 93.62 107 LEU A N 1
ATOM 852 C CA . LEU A 1 107 ? -7.764 2.238 10.931 1.00 93.62 107 LEU A CA 1
ATOM 853 C C . LEU A 1 107 ? -9.153 2.087 11.544 1.00 93.62 107 LEU A C 1
ATOM 855 O O . LEU A 1 107 ? -9.854 3.076 11.763 1.00 93.62 107 LEU A O 1
ATOM 859 N N . GLN A 1 108 ? -9.518 0.850 11.870 1.00 93.88 108 GLN A N 1
ATOM 860 C CA . GLN A 1 108 ? -10.795 0.507 12.488 1.00 93.88 108 GLN A CA 1
ATOM 861 C C . GLN A 1 108 ? -10.580 -0.466 13.648 1.00 93.88 108 GLN A C 1
ATOM 863 O O . GLN A 1 108 ? -9.723 -1.348 13.566 1.00 93.88 108 GLN A O 1
ATOM 868 N N . LEU A 1 109 ? -11.374 -0.324 14.710 1.00 92.94 109 LEU A N 1
ATOM 869 C CA . LEU A 1 109 ? -11.398 -1.251 15.842 1.00 92.94 109 LEU A CA 1
ATOM 870 C C . LEU A 1 109 ? -12.768 -1.924 15.941 1.00 92.94 109 LEU A C 1
ATOM 872 O O . LEU A 1 109 ? -13.798 -1.246 15.976 1.00 92.94 109 LEU A O 1
ATOM 876 N N . LEU A 1 110 ? -12.761 -3.260 15.946 1.00 93.50 110 LEU A N 1
ATOM 877 C CA . LEU A 1 110 ? -13.957 -4.096 15.808 1.00 93.50 110 LEU A CA 1
ATOM 878 C C . LEU A 1 110 ? -14.134 -5.057 17.002 1.00 93.50 110 LEU A C 1
ATOM 880 O O . LEU A 1 110 ? -13.957 -6.269 16.831 1.00 93.50 110 LEU A O 1
ATOM 884 N N . PRO A 1 111 ? -14.450 -4.573 18.217 1.00 90.62 111 PRO A N 1
ATOM 885 C CA . PRO A 1 111 ? -14.813 -5.462 19.320 1.00 90.62 111 PRO A CA 1
ATOM 886 C C . PRO A 1 111 ? -16.022 -6.325 18.926 1.00 90.62 111 PRO A C 1
ATOM 888 O O . PRO A 1 111 ? -16.981 -5.835 18.332 1.00 90.62 111 PRO A O 1
ATOM 891 N N . ASP A 1 112 ? -15.935 -7.632 19.185 1.00 91.31 112 ASP A N 1
ATOM 892 C CA . ASP A 1 112 ? -16.947 -8.634 18.809 1.00 91.31 112 ASP A CA 1
ATOM 893 C C . ASP A 1 112 ? -17.350 -8.630 17.316 1.00 91.31 112 ASP A C 1
ATOM 895 O O . ASP A 1 112 ? -18.408 -9.131 16.938 1.00 91.31 112 ASP A O 1
ATOM 899 N N . GLY A 1 113 ? -16.488 -8.093 16.442 1.00 92.19 113 GLY A N 1
ATOM 900 C CA . GLY A 1 113 ? -16.736 -7.994 15.001 1.00 92.19 113 GLY A CA 1
ATOM 901 C C . GLY A 1 113 ? -17.567 -6.784 14.566 1.00 92.19 113 GLY A C 1
ATOM 902 O O . GLY A 1 113 ? -17.856 -6.652 13.376 1.00 92.19 113 GLY A O 1
ATOM 903 N N . VAL A 1 114 ? -17.924 -5.883 15.484 1.00 95.75 114 VAL A N 1
ATOM 904 C CA . VAL A 1 114 ? -18.683 -4.661 15.185 1.00 95.75 114 VAL A CA 1
ATOM 905 C C . VAL A 1 114 ? -17.747 -3.460 15.191 1.00 95.75 114 VAL A C 1
ATOM 907 O O . VAL A 1 114 ? -17.073 -3.216 16.188 1.00 95.75 114 VAL A O 1
ATOM 910 N N . ILE A 1 115 ? -17.714 -2.682 14.105 1.00 95.12 115 ILE A N 1
ATOM 911 C CA . ILE A 1 115 ? -16.882 -1.471 14.016 1.00 95.12 115 ILE A CA 1
ATOM 912 C C . ILE A 1 115 ? -17.338 -0.468 15.077 1.00 95.12 115 ILE A C 1
ATOM 914 O O . ILE A 1 115 ? -18.407 0.128 14.964 1.00 95.12 115 ILE A O 1
ATOM 918 N N . CYS A 1 116 ? -16.516 -0.264 16.102 1.00 93.06 116 CYS A N 1
ATOM 919 C CA . CYS A 1 116 ? -16.787 0.686 17.177 1.00 93.06 116 CYS A CA 1
ATOM 920 C C . CYS A 1 116 ? -16.138 2.046 16.898 1.00 93.06 116 CYS A C 1
ATOM 922 O O . CYS A 1 116 ? -16.759 3.086 17.111 1.00 93.06 116 CYS A O 1
ATOM 924 N N . CYS A 1 117 ? -14.911 2.035 16.371 1.00 93.38 117 CYS A N 1
ATOM 925 C CA . CYS A 1 117 ? -14.134 3.241 16.099 1.00 93.38 117 CYS A CA 1
ATOM 926 C C . CYS A 1 117 ? -13.497 3.169 14.710 1.00 93.38 117 CYS A C 1
ATOM 928 O O . CYS A 1 117 ? -13.065 2.097 14.278 1.00 93.38 117 CYS A O 1
ATOM 930 N N . VAL A 1 118 ? -13.418 4.313 14.027 1.00 95.25 118 VAL A N 1
ATOM 931 C CA . VAL A 1 118 ? -12.769 4.460 12.719 1.00 95.25 118 VAL A CA 1
ATOM 932 C C . VAL A 1 118 ? -12.061 5.805 12.629 1.00 95.25 118 VAL A C 1
ATOM 934 O O . VAL A 1 118 ? -12.618 6.834 13.004 1.00 95.25 118 VAL A O 1
ATOM 937 N N . TYR A 1 119 ? -10.837 5.798 12.108 1.00 94.44 119 TYR A N 1
ATOM 938 C CA . TYR A 1 119 ? -10.057 7.005 11.875 1.00 94.44 119 TYR A CA 1
ATOM 939 C C . TYR A 1 119 ? -9.355 6.940 10.508 1.00 94.44 119 TYR A C 1
ATOM 941 O O . TYR A 1 119 ? -8.717 5.925 10.228 1.00 94.44 119 TYR A O 1
ATOM 949 N N . PRO A 1 120 ? -9.402 8.007 9.684 1.00 94.62 120 PRO A N 1
ATOM 950 C CA . PRO A 1 120 ? -10.133 9.251 9.916 1.00 94.62 120 PRO A CA 1
ATOM 951 C C . PRO A 1 120 ? -11.649 9.031 9.853 1.00 94.62 120 PRO A C 1
ATOM 953 O O . PRO A 1 120 ? -12.141 8.239 9.052 1.00 94.62 120 PRO A O 1
ATOM 956 N N . LEU A 1 121 ? -12.390 9.738 10.709 1.00 93.38 121 LEU A N 1
ATOM 957 C CA . LEU A 1 121 ? -13.850 9.634 10.755 1.00 93.38 121 LEU A CA 1
ATOM 958 C C . LEU A 1 121 ? -14.511 10.284 9.529 1.00 93.38 121 LEU A C 1
ATOM 960 O O . LEU A 1 121 ? -15.558 9.834 9.073 1.00 93.38 121 LEU A O 1
ATOM 964 N N . GLU A 1 122 ? -13.901 11.341 8.991 1.00 92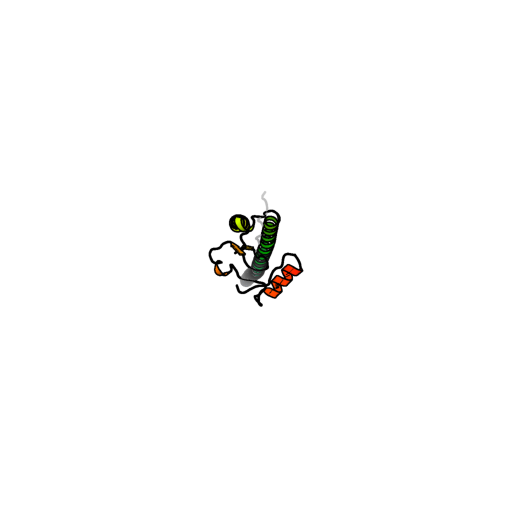.62 122 GLU A N 1
ATOM 965 C CA . GLU A 1 122 ? -14.377 12.029 7.792 1.00 92.62 122 GLU A CA 1
ATOM 966 C C . GLU A 1 122 ? -14.375 11.083 6.580 1.00 92.62 122 GLU A C 1
ATOM 968 O O . GLU A 1 122 ? -13.334 10.556 6.203 1.00 92.62 122 GLU A O 1
ATOM 973 N N . GLY A 1 123 ? -15.551 10.852 5.988 1.00 91.50 123 GLY A N 1
ATOM 974 C CA . GLY A 1 123 ? -15.743 9.933 4.861 1.00 91.50 123 GLY A CA 1
ATOM 975 C C . GLY A 1 123 ? -16.061 8.492 5.271 1.00 91.50 123 GLY A C 1
ATOM 976 O O . GLY A 1 123 ? -16.575 7.741 4.450 1.00 91.50 123 GLY A O 1
ATOM 977 N N . ASN A 1 124 ? -15.840 8.125 6.539 1.00 93.62 124 ASN A N 1
ATOM 978 C CA . ASN A 1 124 ? -16.020 6.766 7.060 1.00 93.62 124 ASN A CA 1
ATOM 979 C C . ASN A 1 124 ? -17.134 6.654 8.118 1.00 93.62 124 ASN A C 1
ATOM 981 O O . ASN A 1 124 ? -17.268 5.631 8.783 1.00 93.62 124 ASN A O 1
ATOM 985 N N . GLN A 1 125 ? -17.964 7.681 8.305 1.00 93.31 125 GLN A N 1
ATOM 986 C CA . GLN A 1 125 ? -18.978 7.687 9.369 1.00 93.31 125 GLN A CA 1
ATOM 987 C C . GLN A 1 125 ? -20.000 6.552 9.236 1.00 93.31 125 GLN A C 1
ATOM 989 O O . GLN A 1 125 ? -20.508 6.057 10.239 1.00 93.31 125 GLN A O 1
ATOM 994 N N . SER A 1 126 ? -20.304 6.138 8.004 1.00 92.12 126 SER A N 1
ATOM 995 C CA . SER A 1 126 ? -21.317 5.120 7.716 1.00 92.12 126 SER A CA 1
ATOM 996 C C . SER A 1 126 ? -20.926 3.711 8.151 1.00 92.12 126 SER A C 1
ATOM 998 O O . SER A 1 126 ? -21.805 2.858 8.233 1.00 92.12 126 SER A O 1
ATOM 1000 N N . VAL A 1 127 ? -19.639 3.447 8.403 1.00 92.31 127 VAL A N 1
ATOM 1001 C CA . VAL A 1 127 ? -19.181 2.105 8.789 1.00 92.31 127 VAL A CA 1
ATOM 1002 C C . VAL A 1 127 ? -19.258 1.862 10.295 1.00 92.31 127 VAL A C 1
ATOM 1004 O O . VAL A 1 127 ? -19.179 0.720 10.728 1.00 92.31 127 VAL A O 1
ATOM 1007 N N . VAL A 1 128 ? -19.435 2.896 11.120 1.00 94.56 128 VAL A N 1
ATOM 1008 C CA . VAL A 1 128 ? -19.561 2.711 12.573 1.00 94.56 128 VAL A CA 1
ATOM 1009 C C . VAL A 1 128 ? -20.854 1.950 12.884 1.00 94.56 128 VAL A C 1
ATOM 1011 O O . VAL A 1 128 ? -21.933 2.316 12.424 1.00 94.56 128 VAL A O 1
ATOM 1014 N N . GLY A 1 129 ? -20.747 0.879 13.669 1.00 94.00 129 GLY A N 1
ATOM 1015 C CA . GLY A 1 129 ? -21.838 -0.041 13.997 1.00 94.00 129 GLY A CA 1
ATOM 1016 C C . GLY A 1 129 ? -22.042 -1.177 12.989 1.00 94.00 129 GLY A C 1
ATOM 1017 O O . GLY A 1 129 ? -22.883 -2.043 13.218 1.00 94.00 129 GLY A O 1
ATOM 1018 N N . TYR A 1 130 ? -21.283 -1.215 11.892 1.00 94.75 130 TYR A N 1
ATOM 1019 C CA . TYR A 1 130 ? -21.343 -2.309 10.927 1.00 94.75 130 TYR A CA 1
ATOM 1020 C C . TYR A 1 130 ? -20.695 -3.586 11.491 1.00 94.75 130 TYR A C 1
ATOM 1022 O O . TYR A 1 130 ? -19.578 -3.551 12.014 1.00 94.75 130 TYR A O 1
ATOM 1030 N N . ASN A 1 131 ? -21.401 -4.717 11.377 1.00 95.50 131 ASN A N 1
ATOM 1031 C CA . ASN A 1 131 ? -20.946 -6.025 11.849 1.00 95.50 131 ASN A CA 1
ATOM 1032 C C . ASN A 1 131 ? -20.370 -6.861 10.696 1.00 95.50 131 ASN A C 1
ATOM 1034 O O . ASN A 1 131 ? -21.105 -7.402 9.865 1.00 95.50 131 ASN A O 1
ATOM 1038 N N . ILE A 1 132 ? -19.049 -7.034 10.689 1.00 93.94 132 ILE A N 1
ATOM 1039 C CA . ILE A 1 132 ? -18.343 -7.770 9.632 1.00 93.94 132 ILE A CA 1
ATOM 1040 C C . ILE A 1 132 ? -18.629 -9.280 9.664 1.00 93.94 132 ILE A C 1
ATOM 1042 O O . ILE A 1 132 ? -18.471 -9.974 8.660 1.00 93.94 132 ILE A O 1
ATOM 1046 N N . LEU A 1 133 ? -19.059 -9.809 10.813 1.00 95.19 133 LEU A N 1
ATOM 1047 C CA . LEU A 1 133 ? -19.384 -11.227 10.981 1.00 95.19 133 LEU A CA 1
ATOM 1048 C C . LEU A 1 133 ? -20.772 -11.581 10.438 1.00 95.19 133 LEU A C 1
ATOM 1050 O O . LEU A 1 133 ? -21.053 -12.763 10.221 1.00 95.19 133 LEU A O 1
ATOM 1054 N N . GLU A 1 134 ? -21.620 -10.583 10.199 1.00 94.81 134 GLU A N 1
ATOM 1055 C CA . GLU A 1 134 ? -22.953 -10.756 9.620 1.00 94.81 134 GLU A CA 1
ATOM 1056 C C . GLU A 1 134 ? -22.977 -10.541 8.102 1.00 94.81 134 GLU A C 1
ATOM 1058 O O . GLU A 1 134 ? -23.848 -11.101 7.436 1.00 94.81 134 GLU A O 1
ATOM 1063 N N . ASP A 1 135 ? -22.005 -9.821 7.531 1.00 91.94 135 ASP A N 1
ATOM 1064 C CA . ASP A 1 135 ? -21.913 -9.625 6.081 1.00 91.94 135 ASP A CA 1
ATOM 1065 C C . ASP A 1 135 ? -21.348 -10.872 5.372 1.00 91.94 135 ASP A C 1
ATOM 1067 O O . ASP A 1 135 ? -20.181 -11.221 5.578 1.00 91.94 135 ASP A O 1
ATOM 1071 N N . PRO A 1 136 ? -22.109 -11.529 4.474 1.00 89.94 136 PRO A N 1
ATOM 1072 C CA . PRO A 1 136 ? -21.627 -12.670 3.698 1.00 89.94 136 PRO A CA 1
ATOM 1073 C C . PRO A 1 136 ? -20.333 -12.412 2.911 1.00 89.94 136 PRO A C 1
ATOM 1075 O O . PRO A 1 136 ? -19.556 -13.350 2.723 1.00 89.94 136 PRO A O 1
ATOM 1078 N N . ASN A 1 137 ? -20.093 -11.174 2.468 1.00 88.69 137 ASN A N 1
ATOM 1079 C CA . ASN A 1 137 ? -18.920 -10.800 1.677 1.00 88.69 137 ASN A CA 1
ATOM 1080 C C . ASN A 1 137 ? -17.631 -10.802 2.507 1.00 88.69 137 ASN A C 1
ATOM 1082 O O . ASN A 1 137 ? -16.575 -11.154 1.990 1.00 88.69 137 ASN A O 1
ATOM 1086 N N . HIS A 1 138 ? -17.720 -10.470 3.797 1.00 90.69 138 HIS A N 1
ATOM 1087 C CA . HIS A 1 138 ? -16.554 -10.301 4.668 1.00 90.69 138 HIS A CA 1
ATOM 1088 C C . HIS A 1 138 ? -16.433 -11.392 5.741 1.00 90.69 138 HIS A C 1
ATOM 1090 O O . HIS A 1 138 ? -15.335 -11.700 6.210 1.00 90.69 138 HIS A O 1
ATOM 1096 N N . ARG A 1 139 ? -17.542 -12.056 6.086 1.00 93.44 139 ARG A N 1
ATOM 1097 C CA . ARG A 1 139 ? -17.625 -13.051 7.164 1.00 93.44 139 ARG A CA 1
ATOM 1098 C C . ARG A 1 139 ? -16.609 -14.177 7.025 1.00 93.44 139 ARG A C 1
ATOM 1100 O O . ARG A 1 139 ? -16.014 -14.590 8.017 1.00 93.44 139 ARG A O 1
ATOM 1107 N N . LYS A 1 140 ? -16.417 -14.713 5.815 1.00 93.12 140 LYS A N 1
ATOM 1108 C CA . LYS A 1 140 ? -15.480 -15.828 5.590 1.00 93.12 140 LYS A CA 1
ATOM 1109 C C . LYS A 1 140 ? -14.049 -15.436 5.960 1.00 93.12 140 LYS A C 1
ATOM 1111 O O . LYS A 1 140 ? -13.330 -16.237 6.555 1.00 93.12 140 LYS A O 1
ATOM 1116 N N . ASP A 1 141 ? -13.654 -14.224 5.606 1.00 92.62 141 ASP A N 1
ATOM 1117 C CA . ASP A 1 141 ? -12.304 -13.717 5.815 1.00 92.62 141 ASP A CA 1
ATOM 1118 C C . ASP A 1 141 ? -12.098 -13.288 7.270 1.00 92.62 141 ASP A C 1
ATOM 1120 O O . ASP A 1 141 ? -11.104 -13.672 7.887 1.00 92.62 141 ASP A O 1
ATOM 1124 N N . ALA A 1 142 ? -13.090 -12.626 7.871 1.00 93.50 142 ALA A N 1
ATOM 1125 C CA . ALA A 1 142 ? -13.084 -12.295 9.294 1.00 93.50 142 ALA A CA 1
ATOM 1126 C C . ALA A 1 142 ? -12.957 -13.552 10.176 1.00 93.50 142 ALA A C 1
ATOM 1128 O O . ALA A 1 142 ? -12.132 -13.601 11.090 1.00 93.50 142 ALA A O 1
ATOM 1129 N N . LEU A 1 143 ? -13.703 -14.619 9.867 1.00 94.56 143 LEU A N 1
ATOM 1130 C CA . LEU A 1 143 ? -13.595 -15.891 10.590 1.00 94.56 143 LEU A CA 1
ATOM 1131 C C . LEU A 1 143 ? -12.234 -16.572 10.391 1.00 94.56 143 LEU A C 1
ATOM 1133 O O . LEU A 1 143 ? -11.734 -17.209 11.318 1.00 94.56 143 LEU A O 1
ATOM 1137 N N . GLN A 1 144 ? -11.611 -16.434 9.216 1.00 94.31 144 GLN A N 1
ATOM 1138 C CA . GLN A 1 144 ? -10.244 -16.915 9.010 1.00 94.31 144 GLN A CA 1
ATOM 1139 C C . GLN A 1 144 ? -9.237 -16.146 9.867 1.00 94.31 144 GLN A C 1
ATOM 1141 O O . GLN A 1 144 ? -8.372 -16.780 10.473 1.00 94.31 144 GLN A O 1
ATOM 1146 N N . ALA A 1 145 ? -9.356 -14.819 9.951 1.00 93.06 145 ALA A N 1
ATOM 1147 C CA . ALA A 1 145 ? -8.501 -13.987 10.794 1.00 93.06 145 ALA A CA 1
ATOM 1148 C C . ALA A 1 145 ? -8.619 -14.389 12.276 1.00 93.06 145 ALA A C 1
ATOM 1150 O O . ALA A 1 145 ? -7.613 -14.693 12.923 1.00 93.06 145 ALA A O 1
ATOM 1151 N N . ILE A 1 146 ? -9.853 -14.510 12.781 1.00 93.31 146 ILE A N 1
ATOM 1152 C CA . ILE A 1 146 ? -10.144 -14.942 14.158 1.00 93.31 146 ILE A CA 1
ATOM 1153 C C . ILE A 1 146 ? -9.580 -16.343 14.425 1.00 93.31 146 ILE A C 1
ATOM 1155 O O . ILE A 1 146 ? -8.918 -16.565 15.439 1.00 93.31 146 ILE A O 1
ATOM 1159 N N . GLY A 1 147 ? -9.812 -17.291 13.511 1.00 94.31 147 GLY A N 1
ATOM 1160 C CA . GLY A 1 147 ? -9.364 -18.675 13.665 1.00 94.31 147 GLY A CA 1
ATOM 1161 C C . GLY A 1 147 ? -7.842 -18.822 13.680 1.00 94.31 147 GLY A C 1
ATOM 1162 O O . GLY A 1 147 ? -7.316 -19.657 14.415 1.00 94.31 147 GLY A O 1
ATOM 1163 N N . ARG A 1 148 ? -7.124 -18.004 12.901 1.00 92.50 148 ARG A N 1
ATOM 1164 C CA . ARG A 1 148 ? -5.654 -18.030 12.832 1.00 92.50 148 ARG A CA 1
ATOM 1165 C C . ARG A 1 148 ? -4.986 -17.289 13.986 1.00 92.50 148 ARG A C 1
ATOM 1167 O O . ARG A 1 148 ? -3.845 -17.616 14.298 1.00 92.50 148 ARG A O 1
ATOM 1174 N N . LYS A 1 149 ? -5.661 -16.305 14.598 1.00 88.38 149 LYS A N 1
ATOM 1175 C CA . LYS A 1 149 ? -5.074 -15.375 15.588 1.00 88.38 149 LYS A CA 1
ATOM 1176 C C . LYS A 1 149 ? -3.778 -14.725 15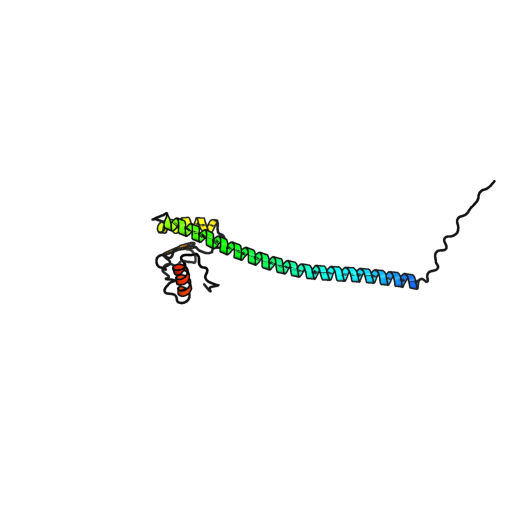.090 1.00 88.38 149 LYS A C 1
ATOM 1178 O O . LYS A 1 149 ? -2.837 -14.502 15.843 1.00 88.38 149 LYS A O 1
ATOM 1183 N N . GLN A 1 150 ? -3.723 -14.489 13.788 1.00 85.69 150 GLN A N 1
ATOM 1184 C CA . GLN A 1 150 ? -2.599 -13.904 13.078 1.00 85.69 150 GLN A CA 1
ATOM 1185 C C . GLN A 1 150 ? -3.157 -12.900 12.083 1.00 85.69 150 GLN A C 1
ATOM 1187 O O . GLN A 1 150 ? -4.321 -13.004 11.684 1.00 85.69 150 GLN A O 1
ATOM 1192 N N . LEU A 1 151 ? -2.316 -11.957 11.666 1.00 87.69 151 LEU A N 1
ATOM 1193 C CA . LEU A 1 151 ? -2.688 -11.008 10.631 1.00 87.69 151 LEU A CA 1
ATOM 1194 C C . LEU A 1 151 ? -3.169 -11.748 9.377 1.00 87.69 151 LEU A C 1
ATOM 1196 O O . LEU A 1 151 ? -2.539 -12.702 8.910 1.00 87.69 151 LEU A O 1
ATOM 1200 N N . PHE A 1 152 ? -4.297 -11.296 8.841 1.00 90.19 152 PHE A N 1
ATOM 1201 C CA . PHE A 1 152 ? -4.920 -11.861 7.658 1.00 90.19 152 PHE A CA 1
ATOM 1202 C C . PHE A 1 152 ? -5.262 -10.736 6.689 1.00 90.19 152 PHE A C 1
ATOM 1204 O O . PHE A 1 152 ? -5.846 -9.731 7.085 1.00 90.19 152 PHE A O 1
ATOM 1211 N N . PHE A 1 153 ? -4.912 -10.933 5.422 1.00 89.44 153 PHE A N 1
ATOM 1212 C CA . PHE A 1 153 ? -5.256 -10.017 4.347 1.00 89.44 153 PHE A CA 1
ATOM 1213 C C . PHE A 1 153 ? -6.368 -10.630 3.509 1.00 89.44 153 PHE A C 1
ATOM 1215 O O . PHE A 1 153 ? -6.205 -11.719 2.951 1.00 89.44 153 PHE A O 1
ATOM 1222 N N . SER A 1 154 ? -7.482 -9.913 3.406 1.00 89.56 154 SER A N 1
ATOM 1223 C CA . SER A 1 154 ? -8.476 -10.178 2.373 1.00 89.56 154 SER A CA 1
ATOM 1224 C C . SER A 1 154 ? -7.897 -9.848 1.001 1.00 89.56 154 SER A C 1
ATOM 1226 O O . SER A 1 154 ? -7.041 -8.972 0.861 1.00 89.56 154 SER A O 1
ATOM 1228 N N . GLY A 1 155 ? -8.356 -10.572 -0.020 1.00 84.81 155 GLY A N 1
ATOM 1229 C CA . GLY A 1 155 ? -8.050 -10.220 -1.406 1.00 84.81 155 GLY A CA 1
ATOM 1230 C C . GLY A 1 155 ? -8.639 -8.853 -1.782 1.00 84.81 155 GLY A C 1
ATOM 1231 O O . GLY A 1 155 ? -9.276 -8.208 -0.955 1.00 84.81 155 GLY A O 1
ATOM 1232 N N . PRO A 1 156 ? -8.463 -8.402 -3.032 1.00 84.31 156 PRO A N 1
ATOM 1233 C CA . PRO A 1 156 ? -9.067 -7.158 -3.496 1.00 84.31 156 PRO A CA 1
ATOM 1234 C C . PRO A 1 156 ? -10.585 -7.150 -3.269 1.00 84.31 156 PRO A C 1
ATOM 1236 O O . PRO A 1 156 ? -11.286 -8.061 -3.715 1.00 84.31 156 PRO A O 1
ATOM 1239 N N . LEU A 1 157 ? -11.070 -6.115 -2.584 1.00 83.19 157 LEU A N 1
ATOM 1240 C CA . LEU A 1 157 ? -12.482 -5.885 -2.289 1.00 83.19 157 LEU A CA 1
ATOM 1241 C C . LEU A 1 157 ? -12.955 -4.639 -3.037 1.00 83.19 157 LEU A C 1
ATOM 1243 O O . LEU A 1 157 ? -12.196 -3.693 -3.239 1.00 83.19 157 LEU A O 1
ATOM 1247 N N . THR A 1 158 ? -14.219 -4.636 -3.437 1.00 80.00 158 THR A N 1
ATOM 1248 C CA . THR A 1 158 ? -14.901 -3.425 -3.897 1.00 80.00 158 THR A CA 1
ATOM 1249 C C . THR A 1 158 ? -15.597 -2.804 -2.691 1.00 80.00 158 THR A C 1
ATOM 1251 O O . THR A 1 158 ? -16.659 -3.292 -2.298 1.00 80.00 158 THR A O 1
ATOM 1254 N N . LEU A 1 159 ? -14.944 -1.811 -2.085 1.00 74.88 159 LEU A N 1
ATOM 1255 C CA . LEU A 1 159 ? -15.416 -1.061 -0.916 1.00 74.88 159 LEU A CA 1
ATOM 1256 C C . LEU A 1 159 ? -16.160 0.213 -1.331 1.00 74.88 159 LEU A C 1
ATOM 1258 O O . LEU A 1 159 ? -15.782 0.796 -2.374 1.00 74.88 159 LEU A O 1
#